Protein AF-A0A928CGE3-F1 (afdb_monomer)

pLDDT: mean 78.96, std 11.97, range [44.44, 94.81]

Structure (mmCIF, N/CA/C/O backbone):
data_AF-A0A928CGE3-F1
#
_entry.id   AF-A0A928CGE3-F1
#
loop_
_atom_site.group_PDB
_atom_site.id
_atom_site.type_symbol
_atom_site.label_atom_id
_atom_site.label_alt_id
_atom_site.label_comp_id
_atom_site.label_asym_id
_atom_site.label_entity_id
_atom_site.label_seq_id
_atom_site.pdbx_PDB_ins_code
_atom_site.Cartn_x
_atom_site.Cartn_y
_atom_site.Cartn_z
_atom_site.occupancy
_atom_site.B_iso_or_equiv
_atom_site.auth_seq_id
_atom_site.auth_comp_id
_atom_site.auth_asym_id
_atom_site.auth_atom_id
_atom_site.pdbx_PDB_model_num
ATOM 1 N N . MET A 1 1 ? -44.936 -10.762 70.419 1.00 50.78 1 MET A N 1
ATOM 2 C CA . MET A 1 1 ? -44.246 -9.475 70.690 1.00 50.78 1 MET A CA 1
ATOM 3 C C . MET A 1 1 ? -44.710 -8.415 69.693 1.00 50.78 1 MET A C 1
ATOM 5 O O . MET A 1 1 ? -44.437 -8.556 68.506 1.00 50.78 1 MET A O 1
ATOM 9 N N . LYS A 1 2 ? -45.438 -7.377 70.133 1.00 55.75 2 LYS A N 1
ATOM 10 C CA . LYS A 1 2 ? -45.800 -6.238 69.266 1.00 55.75 2 LYS A CA 1
ATOM 11 C C . LYS A 1 2 ? -44.539 -5.393 69.028 1.00 55.75 2 LYS A C 1
ATOM 13 O O . LYS A 1 2 ? -44.015 -4.812 69.971 1.00 55.75 2 LYS A O 1
ATOM 18 N N . LYS A 1 3 ? -44.016 -5.371 67.795 1.00 65.38 3 LYS A N 1
ATOM 19 C CA . LYS A 1 3 ? -42.854 -4.535 67.435 1.00 65.38 3 LYS A CA 1
ATOM 20 C C . LYS A 1 3 ? -43.213 -3.053 67.605 1.00 65.38 3 LYS A C 1
ATOM 22 O O . LYS A 1 3 ? -44.279 -2.629 67.164 1.00 65.38 3 LYS A O 1
ATOM 27 N N . SER A 1 4 ? -42.316 -2.294 68.236 1.00 78.75 4 SER A N 1
ATOM 28 C CA . SER A 1 4 ? -42.460 -0.853 68.471 1.00 78.75 4 SER A CA 1
ATOM 29 C C . SER A 1 4 ? -42.651 -0.089 67.156 1.00 78.75 4 SER A C 1
ATOM 31 O O . SER A 1 4 ? -42.032 -0.413 66.138 1.00 78.75 4 SER A O 1
ATOM 33 N N . LEU A 1 5 ? -43.502 0.941 67.187 1.00 79.19 5 LEU A N 1
ATOM 34 C CA . LEU A 1 5 ? -43.775 1.826 66.051 1.00 79.19 5 LEU A CA 1
ATOM 35 C C . LEU A 1 5 ? -42.479 2.436 65.494 1.00 79.19 5 LEU A C 1
ATOM 37 O O . LEU A 1 5 ? -42.306 2.489 64.280 1.00 79.19 5 LEU A O 1
ATOM 41 N N . LYS A 1 6 ? -41.531 2.789 66.377 1.00 80.25 6 LYS A N 1
ATOM 42 C CA . LYS A 1 6 ? -40.199 3.275 65.987 1.00 80.25 6 LYS A CA 1
ATOM 43 C C . LYS A 1 6 ? -39.461 2.244 65.140 1.00 80.25 6 LYS A C 1
ATOM 45 O O . LYS A 1 6 ? -38.994 2.579 64.065 1.00 80.25 6 LYS A O 1
ATOM 50 N N . THR A 1 7 ? -39.432 0.981 65.567 1.00 84.25 7 THR A N 1
ATOM 51 C CA . THR A 1 7 ? -38.739 -0.092 64.840 1.00 84.25 7 THR A CA 1
ATOM 52 C C . THR A 1 7 ? -39.332 -0.317 63.453 1.00 84.25 7 THR A C 1
ATOM 54 O O . THR A 1 7 ? -38.584 -0.539 62.511 1.00 84.25 7 THR A O 1
ATOM 57 N N . ARG A 1 8 ? -40.663 -0.240 63.305 1.00 82.12 8 ARG A N 1
ATOM 58 C CA . ARG A 1 8 ? -41.325 -0.329 61.990 1.00 82.12 8 ARG A CA 1
ATOM 59 C C . ARG A 1 8 ? -40.981 0.860 61.097 1.00 82.12 8 ARG A C 1
ATOM 61 O O . ARG A 1 8 ? -40.681 0.650 59.927 1.00 82.12 8 ARG A O 1
ATOM 68 N N . LEU A 1 9 ? -40.994 2.072 61.649 1.00 83.75 9 LEU A N 1
ATOM 69 C CA . LEU A 1 9 ? -40.668 3.287 60.905 1.00 83.75 9 LEU A CA 1
ATOM 70 C C . LEU A 1 9 ? -39.217 3.262 60.410 1.00 83.75 9 LEU A C 1
ATOM 72 O O . LEU A 1 9 ? -38.967 3.521 59.238 1.00 83.75 9 LEU A O 1
ATOM 76 N N . THR A 1 10 ? -38.275 2.871 61.276 1.00 86.88 10 THR A N 1
ATOM 77 C CA . THR A 1 10 ? -36.863 2.725 60.903 1.00 86.88 10 THR A CA 1
ATOM 78 C C . THR A 1 10 ? -36.706 1.703 59.782 1.00 86.88 10 THR A C 1
ATOM 80 O O . THR A 1 10 ? -36.053 2.004 58.796 1.00 86.88 10 THR A O 1
ATOM 83 N N . LEU A 1 11 ? -37.371 0.546 59.873 1.00 87.56 11 LEU A N 1
ATOM 84 C CA . LEU A 1 11 ? -37.299 -0.508 58.854 1.00 87.56 11 LEU A CA 1
ATOM 85 C C . LEU A 1 11 ? -37.823 -0.045 57.487 1.00 87.56 11 LEU A C 1
ATOM 87 O O . LEU A 1 11 ? -37.218 -0.359 56.466 1.00 87.56 11 LEU A O 1
ATOM 91 N N . ILE A 1 12 ? -38.915 0.725 57.466 1.00 89.00 12 ILE A N 1
ATOM 92 C CA . ILE A 1 12 ? -39.474 1.292 56.230 1.00 89.00 12 ILE A CA 1
ATOM 93 C C . ILE A 1 12 ? -38.509 2.319 55.629 1.00 89.00 12 ILE A C 1
A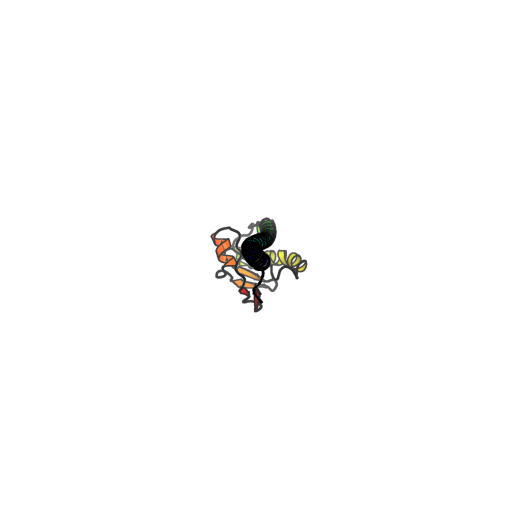TOM 95 O O . ILE A 1 12 ? -38.232 2.259 54.436 1.00 89.00 12 ILE A O 1
ATOM 99 N N . ILE A 1 13 ? -37.947 3.218 56.442 1.00 90.62 13 ILE A N 1
ATOM 100 C CA . ILE A 1 13 ? -36.980 4.221 55.971 1.00 90.62 13 ILE A CA 1
ATOM 101 C C . ILE A 1 13 ? -35.718 3.542 55.424 1.00 90.62 13 ILE A C 1
ATOM 103 O O . ILE A 1 13 ? -35.249 3.902 54.346 1.00 90.62 13 ILE A O 1
ATOM 107 N N . SER A 1 14 ? -35.198 2.523 56.115 1.00 89.25 14 SER A N 1
ATOM 108 C CA . SER A 1 14 ? -34.057 1.734 55.639 1.00 89.25 14 SER A CA 1
ATOM 109 C C . SER A 1 14 ? -34.368 1.027 54.321 1.00 89.25 14 SER A C 1
ATOM 111 O O . SER A 1 14 ? -33.553 1.060 53.405 1.00 89.25 14 SER A O 1
ATOM 113 N N . ALA A 1 15 ? -35.552 0.420 54.200 1.00 90.62 15 ALA A N 1
ATOM 114 C CA . ALA A 1 15 ? -35.971 -0.255 52.977 1.00 90.62 15 ALA A CA 1
ATOM 115 C C . ALA A 1 15 ? -36.068 0.722 51.794 1.00 90.62 15 ALA A C 1
ATOM 117 O O . ALA A 1 15 ? -35.555 0.429 50.716 1.00 90.62 15 ALA A O 1
ATOM 118 N N . VAL A 1 16 ? -36.648 1.907 52.004 1.00 92.31 16 VAL A N 1
ATOM 119 C CA . VAL A 1 16 ? -36.733 2.955 50.974 1.00 92.31 16 VAL A CA 1
ATOM 120 C C . VAL A 1 16 ? -35.342 3.453 50.576 1.00 92.31 16 VAL A C 1
ATOM 122 O O . VAL A 1 16 ? -35.065 3.587 49.385 1.00 92.31 16 VAL A O 1
ATOM 125 N N . ALA A 1 17 ? -34.442 3.662 51.541 1.00 90.44 17 ALA A N 1
ATOM 126 C CA . ALA A 1 17 ? -33.067 4.073 51.263 1.00 90.44 17 ALA A CA 1
ATOM 127 C C . ALA A 1 17 ? -32.311 3.031 50.418 1.00 90.44 17 ALA A C 1
ATOM 129 O O . ALA A 1 17 ? -31.632 3.391 49.459 1.00 90.44 17 ALA A O 1
ATOM 130 N N . ILE A 1 18 ? -32.472 1.740 50.724 1.00 91.31 18 ILE A N 1
ATOM 131 C CA . ILE A 1 18 ? -31.855 0.646 49.957 1.00 91.31 18 ILE A CA 1
ATOM 132 C C . ILE A 1 18 ? -32.380 0.620 48.517 1.00 91.31 18 ILE A C 1
ATOM 134 O O . ILE A 1 18 ? -31.587 0.533 47.581 1.00 91.31 18 ILE A O 1
ATOM 138 N N . VAL A 1 19 ? -33.697 0.743 48.323 1.00 92.50 19 VAL A N 1
ATOM 139 C CA . VAL A 1 19 ? -34.306 0.763 46.981 1.00 92.50 19 VAL A CA 1
ATOM 140 C C . VAL A 1 19 ? -33.835 1.978 46.178 1.00 92.50 19 VAL A C 1
ATOM 142 O O . VAL A 1 19 ? -33.508 1.844 44.997 1.00 92.50 19 VAL A O 1
ATOM 145 N N . ALA A 1 20 ? -33.733 3.150 46.809 1.00 90.38 20 ALA A N 1
ATOM 146 C CA . ALA A 1 20 ? -33.228 4.355 46.159 1.00 90.38 20 ALA A CA 1
ATOM 147 C C . ALA A 1 20 ? -31.768 4.188 45.700 1.00 90.38 20 ALA A C 1
ATOM 149 O O . ALA A 1 20 ? -31.453 4.458 44.540 1.00 90.38 20 ALA A O 1
ATOM 150 N N . MET A 1 21 ? -30.891 3.666 46.565 1.00 88.50 21 MET A N 1
ATOM 151 C CA . MET A 1 21 ? -29.491 3.400 46.209 1.00 88.50 21 MET A CA 1
ATOM 152 C C . MET A 1 21 ? -29.363 2.364 45.087 1.00 88.50 21 MET A C 1
ATOM 154 O O . MET A 1 21 ? -28.584 2.569 44.159 1.00 88.50 21 MET A O 1
ATOM 158 N N . ALA A 1 22 ? -30.149 1.284 45.129 1.00 88.12 22 ALA A N 1
ATOM 159 C CA . ALA A 1 22 ? -30.150 0.268 44.077 1.00 88.12 22 ALA A CA 1
ATOM 160 C C . ALA A 1 22 ? -30.584 0.849 42.720 1.00 88.12 22 ALA A C 1
ATOM 162 O O . ALA A 1 22 ? -29.981 0.550 41.691 1.00 88.12 22 ALA A O 1
ATOM 163 N N . SER A 1 23 ? -31.585 1.731 42.722 1.00 87.25 23 SER A N 1
ATOM 164 C CA . SER A 1 23 ? -32.080 2.400 41.512 1.00 87.25 23 SER A CA 1
ATOM 165 C C . SER A 1 23 ? -31.011 3.300 40.886 1.00 87.25 23 SER A C 1
ATOM 167 O O . SER A 1 23 ? -30.787 3.250 39.676 1.00 87.25 23 SER A O 1
ATOM 169 N N . ILE A 1 24 ? -30.301 4.073 41.716 1.00 85.56 24 ILE A N 1
ATOM 170 C CA . ILE A 1 24 ? -29.179 4.913 41.277 1.00 85.56 24 ILE A CA 1
ATOM 171 C C . ILE A 1 24 ? -28.044 4.041 40.731 1.00 85.56 24 ILE A C 1
ATOM 173 O O . ILE A 1 24 ? -27.521 4.330 39.659 1.00 85.56 24 ILE A O 1
ATOM 177 N N . ALA A 1 25 ? -27.697 2.946 41.411 1.00 81.69 25 ALA A N 1
ATOM 178 C CA . ALA A 1 25 ? -26.643 2.038 40.963 1.00 81.69 25 ALA A CA 1
ATOM 179 C C . ALA A 1 25 ? -26.948 1.417 39.585 1.00 81.69 25 ALA A C 1
ATOM 181 O O . ALA A 1 25 ? -26.073 1.368 38.719 1.00 81.69 25 ALA A O 1
ATOM 182 N N . ILE A 1 26 ? -28.195 0.997 39.344 1.00 85.25 26 ILE A N 1
ATOM 183 C CA . ILE A 1 26 ? -28.636 0.477 38.038 1.00 85.25 26 ILE A CA 1
ATOM 184 C C . ILE A 1 26 ? -28.569 1.569 36.962 1.00 85.25 26 ILE A C 1
ATOM 186 O O . ILE A 1 26 ? -28.142 1.312 35.837 1.00 85.25 26 ILE A O 1
ATOM 190 N N . TYR A 1 27 ? -28.977 2.795 37.291 1.00 83.06 27 TYR A N 1
ATOM 191 C CA . TYR A 1 27 ? -28.930 3.909 36.346 1.00 83.06 27 TYR A CA 1
ATOM 192 C C . TYR A 1 27 ? -27.487 4.271 35.962 1.00 83.06 27 TYR A C 1
ATOM 194 O O . TYR A 1 27 ? -27.166 4.368 34.779 1.00 83.06 27 TYR A O 1
ATOM 202 N N . VAL A 1 28 ? -26.600 4.393 36.954 1.00 79.69 28 VAL A N 1
ATOM 203 C CA . VAL A 1 28 ? -25.179 4.717 36.755 1.00 79.69 28 VAL A CA 1
ATOM 204 C C . VAL A 1 28 ? -24.474 3.636 35.942 1.00 79.69 28 VAL A C 1
ATOM 206 O O . VAL A 1 28 ? -23.735 3.962 35.020 1.00 79.69 28 VAL A O 1
ATOM 209 N N . THR A 1 29 ? -24.729 2.355 36.220 1.00 78.25 29 THR A N 1
ATOM 210 C CA . THR A 1 29 ? -24.114 1.251 35.461 1.00 78.25 29 THR A CA 1
ATOM 211 C C . THR A 1 29 ? -24.544 1.235 33.994 1.00 78.25 29 THR A C 1
ATOM 213 O O . THR A 1 29 ? -23.693 1.054 33.127 1.00 78.25 29 THR A O 1
ATOM 216 N N . ARG A 1 30 ? -25.824 1.493 33.693 1.00 80.19 30 ARG A N 1
ATOM 217 C CA . ARG A 1 30 ? -26.319 1.603 32.305 1.00 80.19 30 ARG A CA 1
ATOM 218 C C . ARG A 1 30 ? -25.775 2.827 31.567 1.00 80.19 30 ARG A C 1
ATOM 220 O O . ARG A 1 30 ? -25.481 2.758 30.371 1.00 80.19 30 ARG A O 1
ATOM 227 N N . TYR A 1 31 ? -25.658 3.954 32.263 1.00 79.38 31 TYR A N 1
ATOM 228 C CA . TYR A 1 31 ? -25.101 5.169 31.678 1.00 79.38 31 TYR A CA 1
ATOM 229 C C . TYR A 1 31 ? -23.610 4.987 31.375 1.00 79.38 31 TYR A C 1
ATOM 231 O O . TYR A 1 31 ? -23.188 5.171 30.235 1.00 79.38 31 TYR A O 1
ATOM 239 N N . ALA A 1 32 ? -22.847 4.495 32.356 1.00 77.06 32 ALA A N 1
ATOM 240 C CA . ALA A 1 32 ? -21.431 4.194 32.200 1.00 77.06 32 ALA A CA 1
ATOM 241 C C . ALA A 1 32 ? -21.194 3.194 31.060 1.00 77.06 32 ALA A C 1
ATOM 243 O O . ALA A 1 32 ? -20.334 3.433 30.220 1.00 77.06 32 ALA A O 1
ATOM 244 N N . SER A 1 33 ? -21.984 2.116 30.951 1.00 79.19 33 SER A N 1
ATOM 245 C CA . SER A 1 33 ? -21.823 1.152 29.851 1.00 79.19 33 SER A CA 1
ATOM 246 C C . SER A 1 33 ? -22.027 1.777 28.470 1.00 79.19 33 SER A C 1
ATOM 248 O O . SER A 1 33 ? -21.348 1.396 27.519 1.00 79.19 33 SER A O 1
ATOM 250 N N . THR A 1 34 ? -22.939 2.744 28.349 1.00 84.50 34 THR A N 1
ATOM 251 C CA . THR A 1 34 ? -23.202 3.440 27.081 1.00 84.50 34 THR A CA 1
ATOM 252 C C . THR A 1 34 ? -22.042 4.363 26.717 1.00 84.50 34 THR A C 1
ATOM 254 O O . THR A 1 34 ? -21.553 4.321 25.591 1.00 84.50 34 THR A O 1
ATOM 257 N N . GLU A 1 35 ? -21.558 5.145 27.682 1.00 85.94 35 GLU A N 1
ATOM 258 C CA . GLU A 1 35 ? -20.416 6.045 27.501 1.00 85.94 35 GLU A CA 1
ATOM 259 C C . GLU A 1 35 ? -19.129 5.269 27.177 1.00 85.94 35 GLU A C 1
ATOM 261 O O . GLU A 1 35 ? -18.425 5.612 26.227 1.00 85.94 35 GLU A O 1
ATOM 266 N N . TYR A 1 36 ? -18.875 4.156 27.875 1.00 81.44 36 TYR A N 1
ATOM 267 C CA . TYR A 1 36 ? -17.763 3.256 27.562 1.00 81.44 36 TYR A CA 1
ATOM 268 C C . TYR A 1 36 ? -17.877 2.670 26.154 1.00 81.44 36 TYR A C 1
ATOM 270 O O . TYR A 1 36 ? -16.879 2.616 25.441 1.00 81.44 36 TYR A O 1
ATOM 278 N N . THR A 1 37 ? -19.076 2.266 25.724 1.00 86.19 37 THR A N 1
ATOM 279 C CA . THR A 1 37 ? -19.282 1.739 24.365 1.00 86.19 37 THR A CA 1
ATOM 280 C C . THR A 1 37 ? -18.952 2.798 23.314 1.00 86.19 37 THR A C 1
ATOM 282 O O . THR A 1 37 ? -18.160 2.533 22.413 1.00 86.19 37 THR A O 1
ATOM 285 N N . GLN A 1 38 ? -19.467 4.020 23.471 1.00 90.19 38 GLN A N 1
ATOM 286 C CA . GLN A 1 38 ? -19.172 5.135 22.563 1.00 90.19 38 GLN A CA 1
ATOM 287 C C . GLN A 1 38 ? -17.680 5.486 22.544 1.00 90.19 38 GLN A C 1
ATOM 289 O O . GLN A 1 38 ? -17.120 5.798 21.492 1.00 90.19 38 GLN A O 1
ATOM 294 N N . GLN A 1 39 ? -17.017 5.424 23.700 1.00 90.06 39 GLN A N 1
ATOM 295 C CA . GLN A 1 39 ? -15.583 5.666 23.793 1.00 90.06 39 GLN A CA 1
ATOM 296 C C . GLN A 1 39 ? -14.787 4.588 23.050 1.00 90.06 39 GLN A C 1
ATOM 298 O O . GLN A 1 39 ? -13.899 4.933 22.271 1.00 90.06 39 GLN A O 1
ATOM 303 N N . VAL A 1 40 ? -15.132 3.307 23.224 1.00 88.50 40 VAL A N 1
ATOM 304 C CA . VAL A 1 40 ? -14.501 2.202 22.487 1.00 88.50 40 VAL A CA 1
ATOM 305 C C . VAL A 1 40 ? -14.740 2.343 20.985 1.00 88.50 40 VAL A C 1
ATOM 307 O O . VAL A 1 40 ? -13.786 2.234 20.219 1.00 88.50 40 VAL A O 1
ATOM 310 N N . GLU A 1 41 ? -15.963 2.644 20.548 1.00 90.88 41 GLU A N 1
ATOM 311 C CA . GLU A 1 41 ? -16.270 2.886 19.131 1.00 90.88 41 GLU A CA 1
ATOM 312 C C . GLU A 1 41 ? -15.426 4.024 18.554 1.00 90.88 41 GLU A C 1
ATOM 314 O O . GLU A 1 41 ? -14.840 3.884 17.478 1.00 90.88 41 GLU A O 1
ATOM 319 N N . LYS A 1 42 ? -15.306 5.137 19.284 1.00 94.12 42 LYS A N 1
ATOM 320 C CA . LYS A 1 42 ? -14.475 6.269 18.870 1.00 94.12 42 LYS A CA 1
ATOM 321 C C . LYS A 1 42 ? -13.005 5.872 18.763 1.00 94.12 42 LYS A C 1
ATOM 323 O O . LYS A 1 42 ? -12.370 6.193 17.761 1.00 94.12 42 LYS A O 1
ATOM 328 N N . THR A 1 43 ? -12.475 5.152 19.749 1.00 90.94 43 THR A N 1
ATOM 329 C CA . THR A 1 43 ? -11.092 4.662 19.721 1.00 90.94 43 THR A CA 1
ATOM 330 C C . THR A 1 43 ? -10.864 3.702 18.556 1.00 90.94 43 THR A C 1
ATOM 332 O O . THR A 1 43 ? -9.880 3.852 17.836 1.00 90.94 43 THR A O 1
ATOM 335 N N . LEU A 1 44 ? -11.778 2.762 18.305 1.00 90.12 44 LEU A N 1
ATOM 336 C CA . LEU A 1 44 ? -11.691 1.849 17.161 1.00 90.12 44 LEU A CA 1
ATOM 337 C C . LEU A 1 44 ? -11.719 2.606 15.832 1.00 90.12 44 LEU A C 1
ATOM 339 O O . LEU A 1 44 ? -10.937 2.304 14.933 1.00 90.12 44 LEU A O 1
ATOM 343 N N . LEU A 1 45 ? -12.571 3.623 15.717 1.00 94.81 45 LEU A N 1
ATOM 344 C CA . LEU A 1 45 ? -12.654 4.468 14.532 1.00 94.81 45 LEU A CA 1
ATOM 345 C C . LEU A 1 45 ? -11.380 5.303 14.328 1.00 94.81 45 LEU A C 1
ATOM 347 O O . LEU A 1 45 ? -10.921 5.460 13.197 1.00 94.81 45 LEU A O 1
ATOM 351 N N . GLU A 1 46 ? -10.785 5.824 15.400 1.00 92.88 46 GLU A N 1
ATOM 352 C CA . GLU A 1 46 ? -9.500 6.529 15.352 1.00 92.88 46 GLU A CA 1
ATOM 353 C C . GLU A 1 46 ? -8.351 5.596 14.952 1.00 92.88 46 GLU A C 1
ATOM 355 O O . GLU A 1 46 ? -7.544 5.965 14.094 1.00 92.88 46 GLU A O 1
ATOM 360 N N . ILE A 1 47 ? -8.314 4.374 15.492 1.00 91.38 47 ILE A N 1
ATOM 361 C CA . ILE A 1 47 ? -7.346 3.342 15.100 1.00 91.38 47 ILE A CA 1
ATOM 362 C C . ILE A 1 47 ? -7.518 3.001 13.619 1.00 91.38 47 ILE A C 1
ATOM 364 O O . ILE A 1 47 ? -6.549 3.082 12.869 1.00 91.38 47 ILE A O 1
ATOM 368 N N . ALA A 1 48 ? -8.740 2.708 13.167 1.00 91.25 48 ALA A N 1
ATOM 369 C CA . ALA A 1 48 ? -9.019 2.379 11.770 1.00 91.25 48 ALA A CA 1
ATOM 370 C C . ALA A 1 48 ? -8.602 3.514 10.819 1.00 91.25 48 ALA A C 1
ATOM 372 O O . ALA A 1 48 ? -7.950 3.269 9.802 1.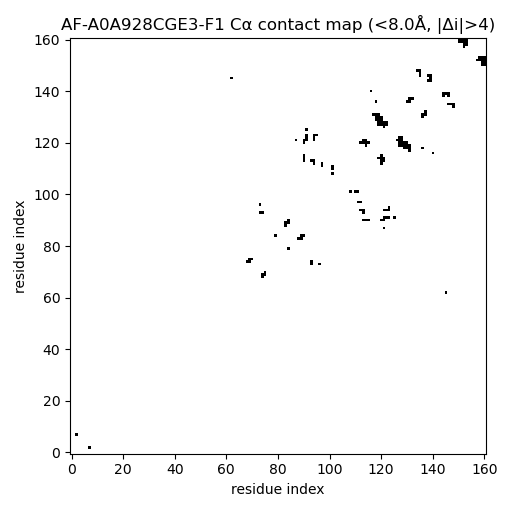00 91.25 48 ALA A O 1
ATOM 373 N N . LYS A 1 49 ? -8.906 4.771 11.170 1.00 94.31 49 LYS A N 1
ATOM 374 C CA . LYS A 1 49 ? -8.462 5.950 10.409 1.00 94.31 49 LYS A CA 1
ATOM 375 C C . LYS A 1 49 ? -6.942 6.087 10.390 1.00 94.31 49 LYS A C 1
ATOM 377 O O . LYS A 1 49 ? -6.378 6.414 9.346 1.00 94.31 49 LYS A O 1
ATOM 382 N N . SER A 1 50 ? -6.280 5.852 11.520 1.00 92.69 50 SER A N 1
ATOM 383 C CA . SER A 1 50 ? -4.819 5.897 11.622 1.00 92.69 50 SER A CA 1
ATOM 384 C C . SER A 1 50 ? -4.168 4.822 10.751 1.00 92.69 50 SER A C 1
ATOM 386 O O . SER A 1 50 ? -3.273 5.134 9.966 1.00 92.69 50 SER A O 1
ATOM 388 N N . SER A 1 51 ? -4.663 3.584 10.808 1.00 90.25 51 SER A N 1
ATOM 389 C CA . SER A 1 51 ? -4.200 2.481 9.962 1.00 90.25 51 SER A CA 1
ATOM 390 C C . SER A 1 51 ? -4.415 2.777 8.478 1.00 90.25 51 SER A C 1
ATOM 392 O O . SER A 1 51 ? -3.477 2.651 7.696 1.00 90.25 51 SER A O 1
ATOM 394 N N . ALA A 1 52 ? -5.598 3.263 8.086 1.00 90.94 52 ALA A N 1
ATOM 395 C CA . ALA A 1 52 ? -5.871 3.654 6.702 1.00 90.94 52 ALA A CA 1
ATOM 396 C C . ALA A 1 52 ? -4.925 4.768 6.220 1.00 90.94 52 ALA A C 1
ATOM 398 O O . ALA A 1 52 ? -4.426 4.723 5.097 1.00 90.94 52 ALA A O 1
ATOM 399 N N . LYS A 1 53 ? -4.624 5.748 7.082 1.00 94.19 53 LYS A N 1
ATOM 400 C CA . LYS A 1 53 ? -3.669 6.818 6.772 1.00 94.19 53 LYS A CA 1
ATOM 401 C C . LYS A 1 53 ? -2.246 6.283 6.590 1.00 94.19 53 LYS A C 1
ATOM 403 O O . LYS A 1 53 ? -1.552 6.754 5.696 1.00 94.19 53 LYS A O 1
ATOM 408 N N . GLN A 1 54 ? -1.820 5.320 7.406 1.00 93.06 54 GLN A N 1
ATOM 409 C CA . GLN A 1 54 ? -0.500 4.692 7.285 1.00 93.06 54 GLN A CA 1
ATOM 410 C C . GLN A 1 54 ? -0.372 3.878 5.995 1.00 93.06 54 GLN A C 1
ATOM 412 O O . GLN A 1 54 ? 0.620 4.027 5.287 1.00 93.06 54 GLN A O 1
ATOM 417 N N . VAL A 1 55 ? -1.389 3.078 5.656 1.00 90.19 55 VAL A N 1
ATOM 418 C CA . VAL A 1 55 ? -1.425 2.324 4.391 1.00 90.19 55 VAL A CA 1
ATOM 419 C C . VAL A 1 55 ? -1.383 3.280 3.204 1.00 90.19 55 VAL A C 1
ATOM 421 O O . VAL A 1 55 ? -0.572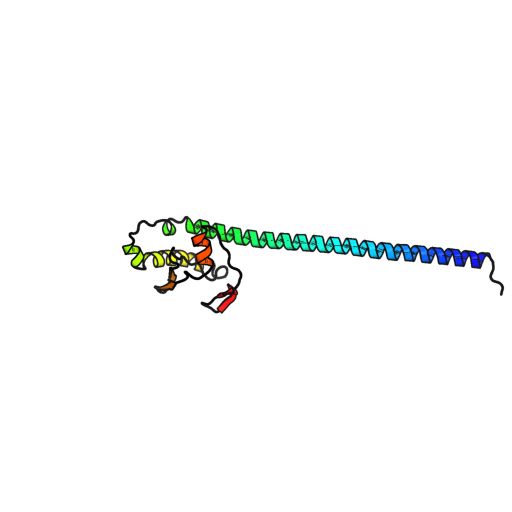 3.099 2.302 1.00 90.19 55 VAL A O 1
ATOM 424 N N . LYS A 1 56 ? -2.189 4.347 3.230 1.00 92.94 56 LYS A N 1
ATOM 425 C CA . LYS A 1 56 ? -2.170 5.361 2.174 1.00 92.94 56 LYS A CA 1
ATOM 426 C C . LYS A 1 56 ? -0.793 6.018 2.043 1.00 92.94 56 LYS A C 1
ATOM 428 O O . LYS A 1 56 ? -0.282 6.115 0.940 1.00 92.94 56 LYS A O 1
ATOM 433 N N . ALA A 1 57 ? -0.181 6.430 3.154 1.00 94.19 57 ALA A N 1
ATOM 434 C CA . ALA A 1 57 ? 1.144 7.047 3.130 1.00 94.19 57 ALA A CA 1
ATOM 435 C C . ALA A 1 57 ? 2.203 6.111 2.524 1.00 94.19 57 ALA A C 1
ATOM 437 O O . ALA A 1 57 ? 3.023 6.558 1.731 1.00 94.19 57 ALA A O 1
ATOM 438 N N . LYS A 1 58 ? 2.143 4.811 2.841 1.00 90.94 58 LYS A N 1
ATOM 439 C CA . LYS A 1 58 ? 3.009 3.798 2.227 1.00 90.94 58 LYS A CA 1
ATOM 440 C C . LYS A 1 58 ? 2.795 3.694 0.720 1.00 90.94 58 LYS A C 1
ATOM 442 O O . LYS A 1 58 ? 3.761 3.721 -0.026 1.00 90.94 58 LYS A O 1
ATOM 447 N N . VAL A 1 59 ? 1.546 3.620 0.272 1.00 91.62 59 VAL A N 1
ATOM 448 C CA . VAL A 1 59 ? 1.215 3.570 -1.161 1.00 91.62 59 VAL A CA 1
ATOM 449 C C . VAL A 1 59 ? 1.681 4.840 -1.883 1.00 91.62 59 VAL A C 1
ATOM 451 O O . VAL A 1 59 ? 2.278 4.752 -2.952 1.00 91.62 59 VAL A O 1
ATOM 454 N N . ASP A 1 60 ? 1.478 6.013 -1.281 1.00 94.00 60 ASP A N 1
ATOM 455 C CA . ASP A 1 60 ? 1.927 7.297 -1.829 1.00 94.00 60 ASP A CA 1
ATOM 456 C C . ASP A 1 60 ? 3.472 7.360 -1.934 1.00 94.00 60 ASP A C 1
ATOM 458 O O . ASP A 1 60 ? 4.001 7.889 -2.914 1.00 94.00 60 ASP A O 1
ATOM 462 N N . GLU A 1 61 ? 4.209 6.793 -0.965 1.00 92.50 61 GLU A N 1
ATOM 463 C CA . GLU A 1 61 ? 5.674 6.631 -1.032 1.00 92.50 61 GLU A CA 1
ATOM 464 C C . GLU A 1 61 ? 6.096 5.758 -2.226 1.00 92.50 61 GLU A C 1
ATOM 466 O O . GLU A 1 61 ? 7.023 6.125 -2.956 1.00 92.50 61 GLU A O 1
ATOM 471 N N . GLU A 1 62 ? 5.407 4.636 -2.461 1.00 91.06 62 GLU A N 1
ATOM 472 C CA . GLU A 1 62 ? 5.699 3.763 -3.606 1.00 91.06 62 GLU A CA 1
ATOM 473 C C . GLU A 1 62 ? 5.402 4.455 -4.942 1.00 91.06 62 GLU A C 1
ATOM 475 O O . GLU A 1 62 ? 6.208 4.381 -5.873 1.00 91.06 62 GLU A O 1
ATOM 480 N N . PHE A 1 63 ? 4.303 5.207 -5.043 1.00 93.06 63 PHE A N 1
ATOM 481 C CA . PHE A 1 63 ? 4.031 5.989 -6.249 1.00 93.06 63 PHE A CA 1
ATOM 482 C C . PHE A 1 63 ? 5.073 7.076 -6.476 1.00 93.06 63 PHE A C 1
ATOM 484 O O . PHE A 1 63 ? 5.527 7.255 -7.605 1.00 93.06 63 PHE A O 1
ATOM 491 N N . ALA A 1 64 ? 5.528 7.770 -5.432 1.00 91.62 64 ALA A N 1
ATOM 492 C CA . ALA A 1 64 ? 6.602 8.752 -5.570 1.00 91.62 64 ALA A CA 1
ATOM 493 C C . ALA A 1 64 ? 7.893 8.124 -6.133 1.00 91.62 64 ALA A C 1
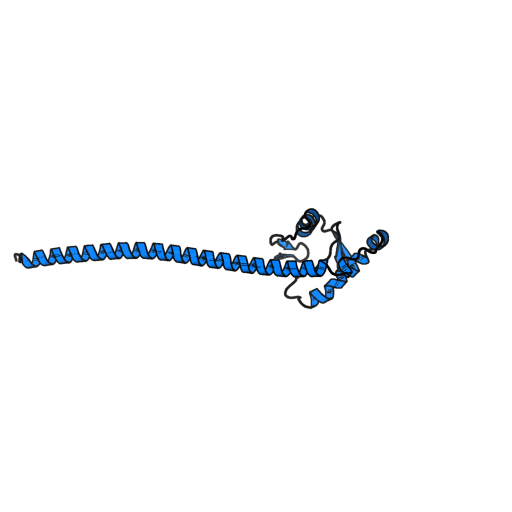ATOM 495 O O . ALA A 1 64 ? 8.581 8.745 -6.955 1.00 91.62 64 ALA A O 1
ATOM 496 N N . LEU A 1 65 ? 8.200 6.883 -5.742 1.00 88.56 65 LEU A N 1
ATOM 497 C CA . LEU A 1 65 ? 9.310 6.116 -6.301 1.00 88.56 65 LEU A CA 1
ATOM 498 C C . LEU A 1 65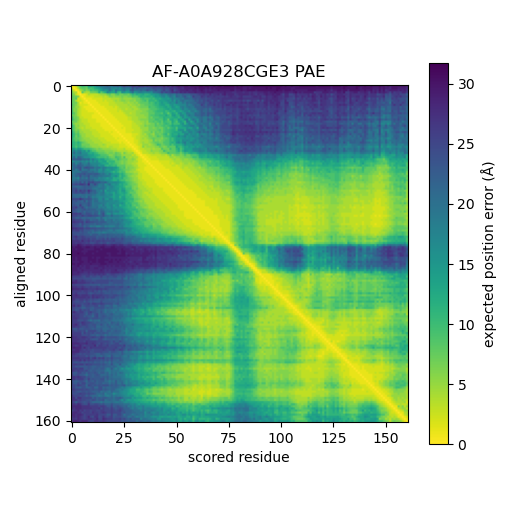 ? 9.075 5.769 -7.781 1.00 88.56 65 LEU A C 1
ATOM 500 O O . LEU A 1 65 ? 9.947 6.039 -8.610 1.00 88.56 65 LEU A O 1
ATOM 504 N N . ILE A 1 66 ? 7.894 5.252 -8.135 1.00 88.44 66 ILE A N 1
ATOM 505 C CA . ILE A 1 66 ? 7.520 4.938 -9.528 1.00 88.44 66 ILE A CA 1
ATOM 506 C C . ILE A 1 66 ? 7.602 6.192 -10.411 1.00 88.44 66 ILE A C 1
ATOM 508 O O . ILE A 1 66 ? 8.215 6.159 -11.478 1.00 88.44 66 ILE A O 1
ATOM 512 N N . HIS A 1 67 ? 7.079 7.328 -9.947 1.00 89.69 67 HIS A N 1
ATOM 513 C CA . HIS A 1 67 ? 7.164 8.616 -10.647 1.00 89.69 67 HIS A CA 1
ATOM 514 C C . HIS A 1 67 ? 8.602 9.099 -10.819 1.00 89.69 67 HIS A C 1
ATOM 516 O O . HIS A 1 67 ? 8.928 9.745 -11.817 1.00 89.69 67 HIS A O 1
ATOM 522 N N . SER A 1 68 ? 9.475 8.802 -9.857 1.00 87.44 68 SER A N 1
ATOM 523 C CA . SER A 1 68 ? 10.900 9.118 -9.959 1.00 87.44 68 SER A CA 1
ATOM 524 C C . SER A 1 68 ? 11.570 8.272 -11.040 1.00 87.44 68 SER A C 1
ATOM 526 O O . SER A 1 68 ? 12.324 8.815 -11.847 1.00 87.44 68 SER A O 1
ATOM 528 N N . PHE A 1 69 ? 11.232 6.981 -11.132 1.00 84.00 69 PHE A N 1
ATOM 529 C CA . PHE A 1 69 ? 11.692 6.111 -12.216 1.00 84.00 69 PHE A CA 1
ATOM 530 C C . PHE A 1 69 ? 11.162 6.537 -13.583 1.00 84.00 69 PHE A C 1
ATOM 532 O O . PHE A 1 69 ? 11.930 6.605 -14.543 1.00 84.00 69 PHE A O 1
ATOM 539 N N . ALA A 1 70 ? 9.882 6.897 -13.666 1.00 82.19 70 ALA A N 1
ATOM 540 C CA . ALA A 1 70 ? 9.246 7.335 -14.903 1.00 82.19 70 ALA A CA 1
ATOM 541 C C . ALA A 1 70 ? 9.866 8.617 -15.483 1.00 82.19 70 ALA A C 1
ATOM 543 O O . ALA A 1 70 ? 9.738 8.864 -16.676 1.00 82.19 70 ALA A O 1
ATOM 544 N N . LYS A 1 71 ? 10.555 9.426 -14.666 1.00 84.19 71 LYS A N 1
ATOM 545 C CA . LYS A 1 71 ? 11.258 10.647 -15.099 1.00 84.19 71 LYS A CA 1
ATOM 546 C C . LYS A 1 71 ? 12.702 10.406 -15.533 1.00 84.19 71 LYS A C 1
ATOM 548 O O . LYS A 1 71 ? 13.350 11.335 -16.016 1.00 84.19 71 LYS A O 1
ATOM 553 N N . LEU A 1 72 ? 13.237 9.199 -15.351 1.00 78.81 72 LEU A N 1
ATOM 554 C CA . LEU A 1 72 ? 14.623 8.922 -15.703 1.00 78.81 72 LEU A CA 1
ATOM 555 C C . LEU A 1 72 ? 14.825 9.018 -17.222 1.00 78.81 72 LEU A C 1
ATOM 557 O O . LEU A 1 72 ? 13.997 8.509 -17.982 1.00 78.81 72 LEU A O 1
ATOM 561 N N . PRO A 1 73 ? 15.939 9.609 -17.696 1.00 73.38 73 PRO A N 1
ATOM 562 C CA . PRO A 1 73 ? 16.253 9.681 -19.124 1.00 73.38 73 PRO A CA 1
ATOM 563 C C . PRO A 1 73 ? 16.269 8.314 -19.814 1.00 73.38 73 PRO A C 1
ATOM 565 O O . PRO A 1 73 ? 15.858 8.212 -20.961 1.00 73.38 73 PRO A O 1
ATOM 568 N N . ALA A 1 74 ? 16.687 7.260 -19.104 1.00 70.38 74 ALA A N 1
ATOM 569 C CA . ALA A 1 74 ? 16.688 5.885 -19.608 1.00 70.38 74 ALA A CA 1
ATOM 570 C C . ALA A 1 74 ? 15.277 5.348 -19.922 1.00 70.38 74 ALA A C 1
ATOM 572 O O . ALA A 1 74 ? 15.132 4.452 -20.744 1.00 70.38 74 ALA A O 1
ATOM 573 N N . ILE A 1 75 ? 14.242 5.904 -19.286 1.00 73.25 75 ILE A N 1
ATOM 574 C CA . ILE A 1 75 ? 12.839 5.508 -19.467 1.00 73.25 75 ILE A CA 1
ATOM 575 C C . ILE A 1 75 ? 12.112 6.468 -20.418 1.00 73.25 75 ILE A C 1
ATOM 577 O O . ILE A 1 75 ? 11.312 6.032 -21.242 1.00 73.25 75 ILE A O 1
ATOM 581 N N . THR A 1 76 ? 12.416 7.766 -20.336 1.00 69.06 76 THR A N 1
ATOM 582 C CA .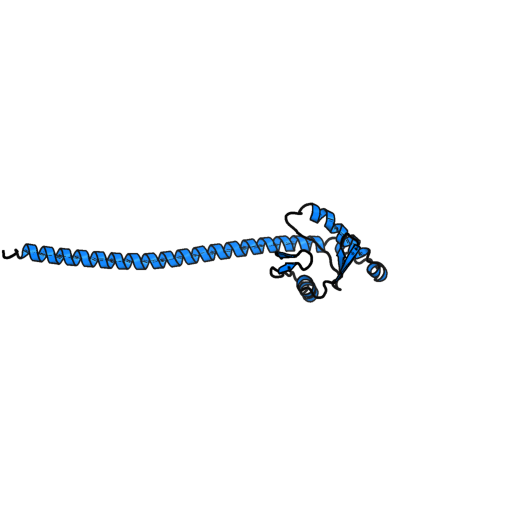 THR A 1 76 ? 11.746 8.835 -21.101 1.00 69.06 76 THR A CA 1
ATOM 583 C C . THR A 1 76 ? 12.297 9.047 -22.507 1.00 69.06 76 THR A C 1
ATOM 585 O O . THR A 1 76 ? 11.541 9.469 -23.386 1.00 69.06 76 THR A O 1
ATOM 588 N N . LYS A 1 77 ? 13.584 8.764 -22.758 1.00 58.31 77 LYS A N 1
ATOM 589 C CA . LYS A 1 77 ? 14.136 8.866 -24.112 1.00 58.31 77 LYS A CA 1
ATOM 590 C C . LYS A 1 77 ? 13.545 7.772 -24.992 1.00 58.31 77 LYS A C 1
ATOM 592 O O . LYS A 1 77 ? 13.836 6.588 -24.845 1.00 58.31 77 LYS A O 1
ATOM 597 N N . SER A 1 78 ? 12.720 8.214 -25.929 1.00 53.91 78 SER A N 1
ATOM 598 C CA . SER A 1 78 ? 12.226 7.451 -27.072 1.00 53.91 78 SER A CA 1
ATOM 599 C C . SER A 1 78 ? 12.941 7.915 -28.345 1.00 53.91 78 SER A C 1
ATOM 601 O O . SER A 1 78 ? 12.330 8.041 -29.398 1.00 53.91 78 SER A O 1
ATOM 603 N N . ASP A 1 79 ? 14.252 8.166 -28.255 1.00 45.31 79 ASP A N 1
ATOM 604 C CA . ASP A 1 79 ? 15.096 8.543 -29.402 1.00 45.31 79 ASP A CA 1
ATOM 605 C C . ASP A 1 79 ? 15.423 7.333 -30.298 1.00 45.31 79 ASP A C 1
ATOM 607 O O . ASP A 1 79 ? 16.484 7.283 -30.913 1.00 45.31 79 ASP A O 1
ATOM 611 N N . TYR A 1 80 ? 14.532 6.344 -30.362 1.00 48.28 80 TYR A N 1
ATOM 612 C CA . TYR A 1 80 ? 14.762 5.122 -31.115 1.00 48.28 80 TYR A CA 1
ATOM 613 C C . TYR A 1 80 ? 13.629 4.894 -32.097 1.00 48.28 80 TYR A C 1
ATOM 615 O O . TYR A 1 80 ? 12.437 4.982 -31.780 1.00 48.28 80 TYR A O 1
ATOM 623 N N . THR A 1 81 ? 14.035 4.648 -33.333 1.00 44.44 81 THR A N 1
ATOM 624 C CA . THR A 1 81 ? 13.129 4.356 -34.436 1.00 44.44 81 THR A CA 1
ATOM 625 C C . THR A 1 81 ? 12.347 3.078 -34.137 1.00 44.44 81 THR A C 1
ATOM 627 O O . THR A 1 81 ? 12.804 2.189 -33.422 1.00 44.44 81 THR A O 1
ATOM 630 N N . LYS A 1 82 ? 11.134 2.970 -34.688 1.00 46.94 82 LYS A N 1
ATOM 631 C CA . LYS A 1 82 ? 10.244 1.808 -34.514 1.00 46.94 82 LYS A CA 1
ATOM 632 C C . LYS A 1 82 ? 10.954 0.465 -34.804 1.00 46.94 82 LYS A C 1
ATOM 634 O O . LYS A 1 82 ? 10.637 -0.539 -34.181 1.00 46.94 82 LYS A O 1
ATOM 639 N N . GLU A 1 83 ? 11.964 0.489 -35.674 1.00 48.19 83 GLU A N 1
ATOM 640 C CA . GLU A 1 83 ? 12.818 -0.643 -36.059 1.00 48.19 83 GLU A CA 1
ATOM 641 C C . GLU A 1 83 ? 13.802 -1.099 -34.958 1.00 48.19 83 GLU A C 1
ATOM 643 O O . GLU A 1 83 ? 14.099 -2.288 -34.859 1.00 48.19 83 GLU A O 1
ATOM 648 N N . GLU A 1 84 ? 14.270 -0.202 -34.084 1.00 46.94 84 GLU A N 1
ATOM 649 C CA . GLU A 1 84 ? 15.106 -0.545 -32.917 1.00 46.94 84 GLU A CA 1
ATOM 650 C C . GLU A 1 84 ? 14.262 -1.087 -31.753 1.00 46.94 84 GLU A C 1
ATOM 652 O O . GLU A 1 84 ? 14.719 -1.931 -30.976 1.00 46.94 84 GLU A O 1
ATOM 657 N N . PHE A 1 85 ? 13.003 -0.649 -31.671 1.00 49.16 85 PHE A N 1
ATOM 658 C CA . PHE A 1 85 ? 12.020 -1.145 -30.709 1.00 49.16 85 PHE A CA 1
ATOM 659 C C . PHE A 1 85 ? 11.569 -2.582 -31.035 1.00 49.16 85 PHE A C 1
ATOM 661 O O . PHE A 1 85 ? 11.519 -3.437 -30.146 1.00 49.16 85 PHE A O 1
ATOM 668 N N . ASP A 1 86 ? 11.356 -2.887 -32.322 1.00 51.75 86 ASP A N 1
ATOM 669 C CA . ASP A 1 86 ? 11.035 -4.239 -32.811 1.00 51.75 86 ASP A CA 1
ATOM 670 C C . ASP A 1 86 ? 12.156 -5.264 -32.517 1.00 51.75 86 ASP A C 1
ATOM 672 O O . ASP A 1 86 ? 11.914 -6.474 -32.462 1.00 51.75 86 ASP A O 1
ATOM 676 N N . ALA A 1 87 ? 13.382 -4.804 -32.240 1.00 52.75 87 ALA A N 1
ATOM 677 C CA . ALA A 1 87 ? 14.534 -5.660 -31.966 1.00 52.75 87 ALA A CA 1
ATOM 678 C C . ALA A 1 87 ? 14.594 -6.240 -30.533 1.00 52.75 87 ALA A C 1
ATOM 680 O O . ALA A 1 87 ? 15.583 -6.894 -30.197 1.00 52.75 87 ALA A O 1
ATOM 681 N N . LYS A 1 88 ? 13.585 -6.029 -29.666 1.00 57.09 88 LYS A N 1
ATOM 682 C CA . LYS A 1 88 ? 13.539 -6.489 -28.247 1.00 57.09 88 LYS A CA 1
ATOM 683 C C . LYS A 1 88 ? 14.659 -5.955 -27.335 1.00 57.09 88 LYS A C 1
ATOM 685 O O . LYS A 1 88 ? 14.650 -6.227 -26.135 1.00 57.09 88 LYS A O 1
ATOM 690 N N . LYS A 1 89 ? 15.617 -5.207 -27.881 1.00 59.47 89 LYS A N 1
ATOM 691 C CA . LYS A 1 89 ? 16.828 -4.755 -27.193 1.00 59.47 89 LYS A CA 1
ATOM 692 C C . LYS A 1 89 ? 16.551 -3.584 -26.241 1.00 59.47 89 LYS A C 1
ATOM 694 O O . LYS A 1 89 ? 17.042 -3.608 -25.122 1.00 59.47 89 LYS A O 1
ATOM 699 N N . ASP A 1 90 ? 15.680 -2.649 -26.627 1.00 68.19 90 ASP A N 1
ATOM 700 C CA . ASP A 1 90 ? 15.329 -1.461 -25.823 1.00 68.19 90 ASP A CA 1
ATOM 701 C C . ASP A 1 90 ? 14.574 -1.810 -24.526 1.00 68.19 90 ASP A C 1
ATOM 703 O O . ASP A 1 90 ? 14.952 -1.384 -23.436 1.00 68.19 90 ASP A O 1
ATOM 707 N N . ILE A 1 91 ? 13.539 -2.657 -24.607 1.00 68.62 91 ILE A N 1
ATOM 708 C CA . ILE A 1 91 ? 12.798 -3.101 -23.413 1.00 68.62 91 ILE A CA 1
ATOM 709 C C . ILE A 1 91 ? 13.714 -3.907 -22.487 1.00 68.62 91 ILE A C 1
ATOM 711 O O . ILE A 1 91 ? 13.638 -3.747 -21.270 1.00 68.62 91 ILE A O 1
ATOM 715 N N . LEU A 1 92 ? 14.598 -4.747 -23.038 1.00 71.00 92 LEU A N 1
ATOM 716 C CA . LEU A 1 92 ? 15.545 -5.519 -22.238 1.00 71.00 92 LEU A CA 1
ATOM 717 C C . LEU A 1 92 ? 16.544 -4.607 -21.513 1.00 71.00 92 LEU A C 1
ATOM 719 O O . LEU A 1 92 ? 16.766 -4.803 -20.323 1.00 71.00 92 LEU A O 1
ATOM 723 N N . GLU A 1 93 ? 17.098 -3.596 -22.185 1.00 73.06 93 GLU A N 1
ATOM 724 C CA . GLU A 1 93 ? 18.004 -2.611 -21.576 1.00 73.06 93 GLU A CA 1
ATOM 725 C C . GLU A 1 93 ? 17.301 -1.808 -20.467 1.00 73.06 93 GLU A C 1
ATOM 727 O O . GLU A 1 93 ? 17.846 -1.650 -19.370 1.00 73.06 93 GLU A O 1
ATOM 732 N N . LYS A 1 94 ? 16.049 -1.391 -20.692 1.00 73.62 94 LYS A N 1
ATOM 733 C CA . LYS A 1 94 ? 15.219 -0.719 -19.675 1.00 73.62 94 LYS A CA 1
ATOM 734 C C . LYS A 1 94 ? 14.886 -1.627 -18.495 1.00 73.62 94 LYS A C 1
ATOM 736 O O . LYS A 1 94 ? 14.929 -1.182 -17.354 1.00 73.62 94 LYS A O 1
ATOM 741 N N . CYS A 1 95 ? 14.601 -2.904 -18.730 1.00 72.81 95 CYS A N 1
ATOM 742 C CA . CYS A 1 95 ? 14.365 -3.865 -17.650 1.00 72.81 95 CYS A CA 1
ATOM 743 C C . CYS A 1 95 ? 15.655 -4.172 -16.874 1.00 72.81 95 CYS A C 1
ATOM 745 O O . CYS A 1 95 ? 15.631 -4.269 -15.647 1.00 72.81 95 CYS A O 1
ATOM 747 N N . GLN A 1 96 ? 16.799 -4.254 -17.559 1.00 74.69 96 GLN A N 1
ATOM 748 C CA . GLN A 1 96 ? 18.109 -4.422 -16.927 1.00 74.69 96 GLN A CA 1
ATOM 749 C C . GLN A 1 96 ? 18.509 -3.215 -16.076 1.00 74.69 96 GLN A C 1
ATOM 751 O O . GLN A 1 96 ? 19.163 -3.395 -15.052 1.00 74.69 96 GLN A O 1
ATOM 756 N N . PHE A 1 97 ? 18.073 -2.005 -16.434 1.00 75.06 97 PHE A N 1
ATOM 757 C CA . PHE A 1 97 ? 18.299 -0.809 -15.623 1.00 75.06 97 PHE A CA 1
ATOM 758 C C . PHE A 1 97 ? 17.726 -0.937 -14.197 1.00 75.06 97 PHE A C 1
ATOM 760 O O . PHE A 1 97 ? 18.320 -0.426 -13.248 1.00 75.06 97 PHE A O 1
ATOM 767 N N . PHE A 1 98 ? 16.614 -1.658 -14.018 1.00 74.75 98 PHE A N 1
ATOM 768 C CA . PHE A 1 98 ? 15.980 -1.841 -12.706 1.00 74.75 98 PHE A CA 1
ATOM 769 C C . PHE A 1 98 ? 16.559 -2.999 -11.880 1.00 74.75 98 PHE A C 1
ATOM 771 O O . PHE A 1 98 ? 16.335 -3.051 -10.668 1.00 74.75 98 PHE A O 1
ATOM 778 N N . LEU A 1 99 ? 17.347 -3.894 -12.489 1.00 74.00 99 LEU A N 1
ATOM 779 C CA . LEU A 1 99 ? 17.936 -5.051 -11.802 1.00 74.00 99 LEU A CA 1
ATOM 780 C C . LEU A 1 99 ? 18.796 -4.676 -10.583 1.00 74.00 99 LEU A C 1
ATOM 782 O O . LEU A 1 99 ? 18.597 -5.277 -9.523 1.00 74.00 99 LEU A O 1
ATOM 786 N N . PRO A 1 100 ? 19.717 -3.690 -10.663 1.00 76.69 100 PRO A N 1
ATOM 787 C CA . PRO A 1 100 ? 20.512 -3.298 -9.505 1.00 76.69 100 PRO A CA 1
ATOM 788 C C . PRO A 1 100 ? 19.647 -2.742 -8.373 1.00 76.69 100 PRO A C 1
ATOM 790 O O . PRO A 1 100 ? 19.915 -3.028 -7.210 1.00 76.69 100 PRO A O 1
ATOM 793 N N . PHE A 1 101 ? 18.584 -1.997 -8.693 1.00 74.38 101 PHE A N 1
ATOM 794 C CA . PHE A 1 101 ? 17.692 -1.428 -7.683 1.00 74.38 101 PHE A CA 1
ATOM 795 C C . PHE A 1 101 ? 16.905 -2.518 -6.949 1.00 74.38 101 PHE A C 1
ATOM 797 O O . PHE A 1 101 ? 16.874 -2.531 -5.721 1.00 74.38 101 PHE A O 1
ATOM 804 N N . TYR A 1 102 ? 16.343 -3.480 -7.684 1.00 70.69 102 TYR A N 1
ATOM 805 C CA . TYR A 1 102 ? 15.680 -4.642 -7.091 1.00 70.69 102 TYR A CA 1
ATOM 806 C C . TYR A 1 102 ? 16.614 -5.409 -6.141 1.00 70.69 102 TYR A C 1
ATOM 808 O O . TYR A 1 102 ? 16.239 -5.723 -5.013 1.00 70.69 102 TYR A O 1
ATOM 816 N N . SER A 1 103 ? 17.867 -5.633 -6.557 1.00 73.88 103 SER A N 1
ATOM 817 C CA . SER A 1 103 ? 18.850 -6.366 -5.747 1.00 73.88 103 SER A CA 1
ATOM 818 C C . SER A 1 103 ? 19.211 -5.685 -4.420 1.00 73.88 103 SER A C 1
ATOM 820 O O . SER A 1 103 ? 19.694 -6.355 -3.510 1.00 73.88 103 SER A O 1
ATOM 822 N N . GLN A 1 104 ? 18.961 -4.378 -4.287 1.00 79.88 104 GLN A N 1
ATOM 823 C CA . GLN A 1 104 ? 19.183 -3.627 -3.047 1.00 79.88 104 GLN A CA 1
ATOM 824 C C . GLN A 1 104 ? 18.018 -3.752 -2.056 1.00 79.88 104 GLN A C 1
ATOM 826 O O . GLN A 1 104 ? 18.211 -3.507 -0.867 1.00 79.88 104 GLN A O 1
ATOM 831 N N . PHE A 1 105 ? 16.828 -4.150 -2.520 1.00 81.44 105 PHE A N 1
ATOM 832 C CA . PHE A 1 105 ? 15.617 -4.247 -1.700 1.00 81.44 105 PHE A CA 1
ATOM 833 C C . PHE A 1 105 ? 14.849 -5.570 -1.906 1.00 81.44 105 PHE A C 1
ATOM 835 O O . PHE A 1 105 ? 13.630 -5.535 -2.100 1.00 81.44 105 PHE A O 1
ATOM 842 N N . PRO A 1 106 ? 15.516 -6.741 -1.827 1.00 75.44 106 PRO A N 1
ATOM 843 C CA . PRO A 1 106 ? 14.898 -8.035 -2.136 1.00 75.44 106 PRO A CA 1
ATOM 844 C C . PRO A 1 106 ? 13.805 -8.447 -1.139 1.00 75.44 106 PRO A C 1
ATOM 846 O O . PRO A 1 106 ? 12.975 -9.290 -1.448 1.00 75.44 106 PRO A O 1
ATOM 849 N N . GLU A 1 107 ? 13.796 -7.863 0.063 1.00 80.81 107 GLU A N 1
ATOM 850 C CA . GLU A 1 107 ? 12.763 -8.111 1.078 1.00 80.81 107 GLU A CA 1
ATOM 851 C C . GLU A 1 107 ? 11.536 -7.202 0.914 1.00 80.81 107 GLU A C 1
ATOM 853 O O . GLU A 1 107 ? 10.497 -7.459 1.519 1.00 80.81 107 GLU A O 1
ATOM 858 N N . LYS A 1 108 ? 11.654 -6.119 0.130 1.00 81.12 108 LYS A N 1
ATOM 859 C CA . LYS A 1 108 ? 10.598 -5.107 -0.015 1.00 81.12 108 LYS A CA 1
ATOM 860 C C . LYS A 1 108 ? 9.794 -5.283 -1.297 1.00 81.12 108 LYS A C 1
ATOM 862 O O . LYS A 1 108 ? 8.584 -5.077 -1.284 1.00 81.12 108 LYS A O 1
ATOM 867 N N . TYR A 1 109 ? 10.462 -5.629 -2.390 1.00 81.12 109 TYR A N 1
ATOM 868 C CA . TYR A 1 109 ? 9.821 -5.827 -3.681 1.00 81.12 109 TYR A CA 1
ATOM 869 C C . TYR A 1 109 ? 10.075 -7.249 -4.141 1.00 81.12 109 TYR A C 1
ATOM 871 O O . TYR A 1 109 ? 11.199 -7.726 -4.052 1.00 81.12 109 TYR A O 1
ATOM 879 N N . GLU A 1 110 ? 9.040 -7.895 -4.666 1.00 76.00 110 GLU A N 1
ATOM 880 C CA . GLU A 1 110 ? 9.162 -9.193 -5.330 1.00 76.00 110 GLU A CA 1
ATOM 881 C C . GLU A 1 110 ? 9.597 -9.032 -6.793 1.00 76.00 110 GLU A C 1
ATOM 883 O O . GLU A 1 110 ? 10.348 -9.843 -7.329 1.00 76.00 110 GLU A O 1
ATOM 888 N N . ASN A 1 111 ? 9.158 -7.953 -7.450 1.00 76.06 111 ASN A N 1
ATOM 889 C CA . ASN A 1 111 ? 9.571 -7.621 -8.806 1.00 76.06 111 ASN A CA 1
ATOM 890 C C . ASN A 1 111 ? 9.348 -6.131 -9.106 1.00 76.06 111 ASN A C 1
ATOM 892 O O . ASN A 1 111 ? 8.406 -5.522 -8.600 1.00 76.06 111 ASN A O 1
ATOM 896 N N . ILE A 1 112 ? 10.183 -5.563 -9.977 1.00 79.75 112 ILE A N 1
ATOM 897 C CA . ILE A 1 112 ? 9.980 -4.250 -10.596 1.00 79.75 112 ILE A CA 1
ATOM 898 C C . ILE A 1 112 ? 10.184 -4.439 -12.094 1.00 79.75 112 ILE A C 1
ATOM 900 O O . ILE A 1 112 ? 11.237 -4.889 -12.540 1.00 79.75 112 ILE A O 1
ATOM 904 N N . ALA A 1 113 ? 9.159 -4.105 -12.868 1.00 78.06 113 ALA A N 1
ATOM 905 C CA . ALA A 1 113 ? 9.092 -4.425 -14.281 1.00 78.06 113 ALA A CA 1
ATOM 906 C C . ALA A 1 113 ? 8.682 -3.197 -15.096 1.00 78.06 113 ALA A C 1
ATOM 908 O O . ALA A 1 113 ? 7.801 -2.440 -14.690 1.00 78.06 113 ALA A O 1
ATOM 909 N N . PHE A 1 114 ? 9.298 -3.037 -16.265 1.00 79.75 114 PHE A N 1
ATOM 910 C CA . PHE A 1 114 ? 8.898 -2.055 -17.264 1.00 79.75 114 PHE A CA 1
ATOM 911 C C . PHE A 1 114 ? 8.178 -2.770 -18.404 1.00 79.75 114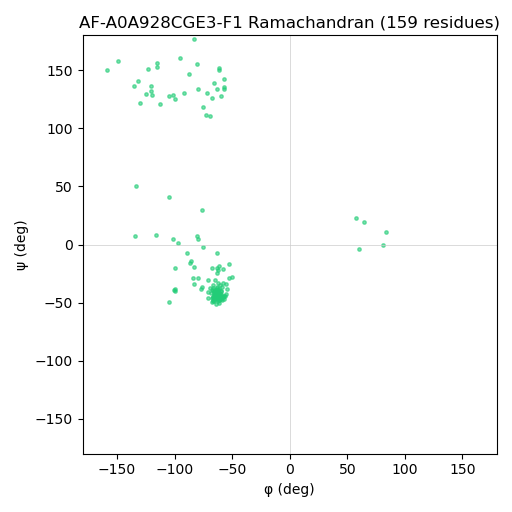 PHE A C 1
ATOM 913 O O . PHE A 1 114 ? 8.701 -3.734 -18.963 1.00 79.75 114 PHE A O 1
ATOM 920 N N . TYR A 1 115 ? 6.988 -2.296 -18.752 1.00 79.38 115 TYR A N 1
ATOM 921 C CA . TYR A 1 115 ? 6.233 -2.789 -19.895 1.00 79.38 115 TYR A CA 1
ATOM 922 C C . TYR A 1 115 ? 5.916 -1.648 -20.853 1.00 79.38 115 TYR A C 1
ATOM 924 O O . TYR A 1 115 ? 5.811 -0.487 -20.454 1.00 79.38 115 TYR A O 1
ATOM 932 N N . ASP A 1 116 ? 5.786 -1.980 -22.131 1.00 75.31 116 ASP A N 1
ATOM 933 C CA . ASP A 1 116 ? 5.447 -1.000 -23.152 1.00 75.31 116 ASP A CA 1
ATOM 934 C C . ASP A 1 116 ? 3.937 -0.726 -23.245 1.00 75.31 116 ASP A C 1
ATOM 936 O O . ASP A 1 116 ? 3.106 -1.356 -22.588 1.00 75.31 116 ASP A O 1
ATOM 940 N N . LYS A 1 117 ? 3.578 0.221 -24.117 1.00 73.06 117 LYS A N 1
ATOM 941 C CA . LYS A 1 117 ? 2.184 0.583 -24.422 1.00 73.06 117 LYS A CA 1
ATOM 942 C C . LYS A 1 117 ? 1.335 -0.585 -24.948 1.00 73.06 117 LYS A C 1
ATOM 944 O O . LYS A 1 117 ? 0.109 -0.511 -24.911 1.00 73.06 117 LYS A O 1
ATOM 949 N N . ASP A 1 118 ? 1.974 -1.622 -25.480 1.00 73.38 118 ASP A N 1
ATOM 950 C CA . ASP A 1 118 ? 1.337 -2.805 -26.049 1.00 73.38 118 ASP A CA 1
ATOM 951 C C . ASP A 1 118 ? 1.281 -3.963 -25.032 1.00 73.38 118 ASP A C 1
ATOM 953 O O . ASP A 1 118 ? 0.737 -5.028 -25.345 1.00 73.38 118 ASP A O 1
ATOM 957 N N . GLY A 1 119 ? 1.769 -3.738 -23.805 1.00 74.38 119 GLY A N 1
ATOM 958 C CA . GLY A 1 119 ? 1.761 -4.673 -22.684 1.00 74.38 119 GLY A CA 1
ATOM 959 C C . GLY A 1 119 ? 2.921 -5.669 -22.682 1.00 74.38 119 GLY A C 1
ATOM 960 O O . GLY A 1 119 ? 2.888 -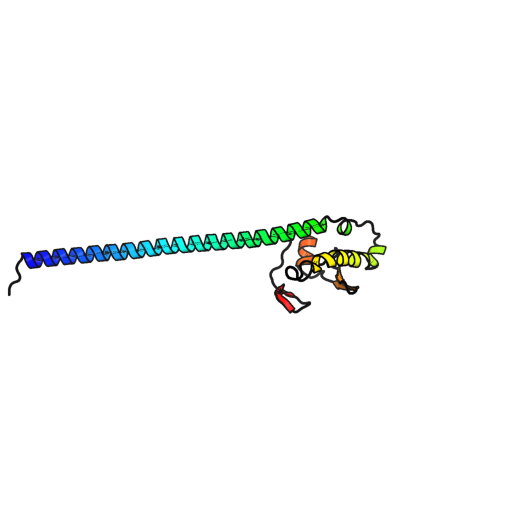6.627 -21.904 1.00 74.38 119 GLY A O 1
ATOM 961 N N . PHE A 1 120 ? 3.935 -5.490 -23.529 1.00 78.44 120 PHE A N 1
ATOM 962 C CA . PHE A 1 120 ? 5.092 -6.378 -23.565 1.00 78.44 120 PHE A CA 1
ATOM 963 C C . PHE A 1 120 ? 6.084 -6.056 -22.452 1.00 78.44 120 PHE A C 1
ATOM 965 O O . PHE A 1 120 ? 6.467 -4.908 -22.246 1.00 78.44 120 PHE A O 1
ATOM 972 N N . LEU A 1 121 ? 6.541 -7.108 -21.779 1.00 77.50 121 LEU A N 1
ATOM 973 C CA . LEU A 1 121 ? 7.579 -7.086 -20.754 1.00 77.50 121 LEU A CA 1
ATOM 974 C C . LEU A 1 121 ? 8.729 -7.993 -21.196 1.00 77.50 121 LEU A C 1
ATOM 976 O O . LEU A 1 121 ? 8.483 -9.148 -21.546 1.00 77.50 121 LEU A O 1
ATOM 980 N N . ALA A 1 122 ? 9.974 -7.519 -21.121 1.00 72.06 122 ALA A N 1
ATOM 981 C CA . ALA A 1 122 ? 11.152 -8.372 -21.263 1.00 72.06 122 ALA A CA 1
ATOM 982 C C . ALA A 1 122 ? 11.720 -8.723 -19.884 1.00 72.06 122 ALA A C 1
ATOM 984 O O . ALA A 1 122 ? 12.037 -7.856 -19.077 1.00 72.06 122 ALA A O 1
ATOM 985 N N . LEU A 1 123 ? 11.869 -10.012 -19.611 1.00 72.88 123 LEU A N 1
ATOM 986 C CA . LEU A 1 123 ? 12.541 -10.500 -18.419 1.00 72.88 123 LEU A CA 1
ATOM 987 C C . LEU A 1 123 ? 14.067 -10.461 -18.608 1.00 72.88 123 LEU A C 1
ATOM 989 O O . LEU A 1 123 ? 14.552 -10.592 -19.734 1.00 72.88 123 LEU A O 1
ATOM 993 N N . PRO A 1 124 ? 14.849 -10.383 -17.515 1.00 67.31 124 PRO A N 1
ATOM 994 C CA . PRO A 1 124 ? 16.316 -10.403 -17.555 1.00 67.31 124 PRO A CA 1
ATOM 995 C C . PRO A 1 124 ? 16.925 -11.586 -18.319 1.00 67.31 124 PRO A C 1
ATOM 997 O O . PRO A 1 124 ? 18.008 -11.473 -18.884 1.00 67.31 124 PRO A O 1
ATOM 1000 N N . ASN A 1 125 ? 16.220 -12.720 -18.358 1.00 69.38 125 ASN A N 1
ATOM 1001 C CA . ASN A 1 125 ? 16.621 -13.927 -19.081 1.00 69.38 125 ASN A CA 1
ATOM 1002 C C . ASN A 1 125 ? 16.311 -13.876 -20.595 1.00 69.38 125 ASN A C 1
ATOM 1004 O O . ASN A 1 125 ? 16.433 -14.894 -21.273 1.00 69.38 125 ASN A O 1
ATOM 1008 N N . GLY A 1 126 ? 15.862 -12.731 -21.119 1.00 65.88 126 GLY A N 1
ATOM 1009 C CA . GLY A 1 126 ? 15.491 -12.541 -22.524 1.00 65.88 126 GLY A CA 1
ATOM 1010 C C . GLY A 1 126 ? 14.086 -13.033 -22.889 1.00 65.88 126 GLY A C 1
ATOM 1011 O O . GLY A 1 126 ? 13.670 -12.895 -24.041 1.00 65.88 126 GLY A O 1
ATOM 1012 N N . THR A 1 127 ? 13.333 -13.592 -21.936 1.00 71.50 127 THR A N 1
ATOM 1013 C CA . THR A 1 127 ? 11.948 -14.025 -22.169 1.00 71.50 127 THR A CA 1
ATOM 1014 C C . THR A 1 127 ? 11.045 -12.809 -22.296 1.00 71.50 127 THR A C 1
ATOM 1016 O O . THR A 1 127 ? 11.056 -11.938 -21.434 1.00 71.50 127 THR A O 1
ATOM 1019 N N . VAL A 1 128 ? 10.220 -12.763 -23.340 1.00 73.38 128 VAL A N 1
ATOM 1020 C CA . VAL A 1 128 ? 9.208 -11.714 -23.506 1.00 73.38 128 VAL A CA 1
ATOM 1021 C C . VAL A 1 128 ? 7.846 -12.264 -23.100 1.00 73.38 128 VAL A C 1
ATOM 1023 O O . VAL A 1 128 ? 7.438 -13.323 -23.576 1.00 73.38 128 VAL A O 1
ATOM 1026 N N . MET A 1 129 ? 7.146 -11.543 -22.229 1.00 77.31 129 MET A N 1
ATOM 1027 C CA . MET A 1 129 ? 5.789 -11.852 -21.782 1.00 77.31 129 MET A CA 1
ATOM 1028 C C . MET A 1 129 ? 4.818 -10.764 -22.237 1.00 77.31 129 MET A C 1
ATOM 1030 O O . MET A 1 129 ? 5.201 -9.610 -22.405 1.00 77.31 129 MET A O 1
ATOM 1034 N N . GLN A 1 130 ? 3.552 -11.137 -22.413 1.00 80.81 130 GLN A N 1
ATOM 1035 C CA . GLN A 1 130 ? 2.479 -10.229 -22.811 1.00 80.81 130 GLN A CA 1
ATOM 1036 C C . GLN A 1 130 ? 1.481 -10.080 -21.655 1.00 80.81 130 GLN A C 1
ATOM 1038 O O . GLN A 1 130 ? 0.900 -11.064 -21.191 1.00 80.81 130 GLN A O 1
ATOM 1043 N N . LEU A 1 131 ? 1.299 -8.849 -21.184 1.00 81.44 131 LEU A N 1
ATOM 1044 C CA . LEU A 1 131 ? 0.501 -8.481 -20.015 1.00 81.44 131 LEU A CA 1
ATOM 1045 C C . LEU A 1 131 ? -0.709 -7.602 -20.363 1.00 81.44 131 LEU A C 1
ATOM 1047 O O . LEU A 1 131 ? -1.411 -7.164 -19.457 1.00 81.44 131 LEU A O 1
ATOM 1051 N N . LYS A 1 132 ? -1.014 -7.397 -21.651 1.00 80.06 132 LYS A N 1
ATOM 1052 C CA . LYS A 1 132 ? -2.116 -6.547 -22.147 1.00 80.06 132 LYS A CA 1
ATOM 1053 C C . LYS A 1 132 ? -3.507 -6.841 -21.567 1.00 80.06 132 LYS A C 1
ATOM 1055 O O . LYS A 1 132 ? -4.387 -6.003 -21.666 1.00 80.06 132 LYS A O 1
ATOM 1060 N N . ASN A 1 133 ? -3.715 -8.004 -20.950 1.00 82.94 133 ASN A N 1
ATOM 1061 C CA . ASN A 1 133 ? -4.987 -8.371 -20.316 1.00 82.94 133 ASN A CA 1
ATOM 1062 C C . ASN A 1 133 ? -4.973 -8.226 -18.782 1.00 82.94 133 ASN A C 1
ATOM 1064 O O . ASN A 1 133 ? -5.915 -8.656 -18.120 1.00 82.94 133 ASN A O 1
ATOM 1068 N N . LYS A 1 134 ? -3.893 -7.703 -18.190 1.00 83.75 134 LYS A N 1
ATOM 1069 C CA . LYS A 1 134 ? -3.752 -7.562 -16.736 1.00 83.75 134 LYS A CA 1
ATOM 1070 C C . LYS A 1 134 ? -4.250 -6.176 -16.294 1.00 83.75 134 LYS A C 1
ATOM 1072 O O . LYS A 1 134 ? -3.799 -5.187 -16.871 1.00 83.75 134 LYS A O 1
ATOM 1077 N N . PRO A 1 135 ? -5.116 -6.074 -15.266 1.00 86.62 135 PRO A N 1
ATOM 1078 C CA . PRO A 1 135 ? -5.659 -4.788 -14.812 1.00 86.62 135 PRO A CA 1
ATOM 1079 C C . PRO A 1 135 ? -4.581 -3.760 -14.447 1.00 86.62 135 PRO A C 1
ATOM 1081 O O . PRO A 1 135 ? -4.651 -2.629 -14.918 1.00 86.62 135 PRO A O 1
ATOM 1084 N N . TYR A 1 136 ? -3.519 -4.181 -13.743 1.00 85.00 136 TYR A N 1
ATOM 1085 C CA . TYR A 1 136 ? -2.375 -3.319 -13.404 1.00 85.00 136 TYR A CA 1
ATOM 1086 C C . TYR A 1 136 ? -1.572 -2.783 -14.605 1.00 85.00 136 TYR A C 1
ATOM 1088 O O . TYR A 1 136 ? -0.666 -1.979 -14.410 1.00 85.00 136 TYR A O 1
ATOM 1096 N N . VAL A 1 137 ? -1.860 -3.238 -15.830 1.00 84.88 137 VAL A N 1
ATOM 1097 C CA . VAL A 1 137 ? -1.307 -2.699 -17.086 1.00 84.88 137 VAL A CA 1
ATOM 1098 C C . VAL A 1 137 ? -2.360 -1.863 -17.805 1.00 84.88 137 VAL A C 1
ATOM 1100 O O . VAL A 1 137 ? -2.098 -0.732 -18.198 1.00 84.88 137 VAL A O 1
ATOM 1103 N N . VAL A 1 138 ? -3.568 -2.405 -17.968 1.00 85.06 138 VAL A N 1
ATOM 1104 C CA . VAL A 1 138 ? -4.626 -1.783 -18.777 1.00 85.06 138 VAL A CA 1
ATOM 1105 C C . VAL A 1 138 ? -5.106 -0.468 -18.173 1.00 85.06 138 VAL A C 1
ATOM 1107 O O . VAL A 1 138 ? -5.186 0.536 -18.880 1.00 85.06 138 VAL A O 1
ATOM 1110 N N . GLU A 1 139 ? -5.406 -0.462 -16.878 1.00 86.56 139 GLU A N 1
ATOM 1111 C CA . GLU A 1 139 ? -5.981 0.692 -16.185 1.00 86.56 139 GLU A CA 1
ATOM 1112 C C . GLU A 1 139 ? -5.041 1.911 -16.164 1.00 86.56 139 GLU A C 1
ATOM 1114 O O . GLU A 1 139 ? -5.466 2.994 -16.593 1.00 86.56 139 GLU A O 1
ATOM 1119 N N . PRO A 1 140 ? -3.759 1.792 -15.754 1.00 86.38 140 PRO A N 1
ATOM 1120 C CA . PRO A 1 140 ? -2.851 2.936 -15.782 1.00 86.38 140 PRO A CA 1
ATOM 1121 C C . PRO A 1 140 ? -2.537 3.398 -17.212 1.00 86.38 140 PRO A C 1
ATOM 1123 O O . PRO A 1 140 ? -2.460 4.603 -17.448 1.00 86.38 140 PRO A O 1
ATOM 1126 N N . CYS A 1 141 ? -2.439 2.491 -18.195 1.00 81.06 141 CYS A N 1
ATOM 1127 C CA . CYS A 1 141 ? -2.244 2.875 -19.599 1.00 81.06 141 CYS A CA 1
ATOM 1128 C C . CYS A 1 141 ? -3.452 3.616 -20.194 1.00 81.06 141 CYS A C 1
ATOM 1130 O O . CYS A 1 141 ? -3.268 4.542 -20.983 1.00 81.06 141 CYS A O 1
ATOM 1132 N N . ALA A 1 142 ? -4.678 3.228 -19.834 1.00 82.31 142 ALA A N 1
ATOM 1133 C CA . ALA A 1 142 ? -5.895 3.857 -20.344 1.00 82.31 142 ALA A CA 1
ATOM 1134 C C . ALA A 1 142 ? -6.173 5.221 -19.695 1.00 82.31 142 ALA A C 1
ATOM 1136 O O . ALA A 1 142 ? -6.675 6.134 -20.351 1.00 82.31 142 ALA A O 1
ATOM 1137 N N . THR A 1 143 ? -5.869 5.361 -18.403 1.00 85.56 143 THR A N 1
ATOM 1138 C CA . THR A 1 143 ? -6.226 6.553 -17.618 1.00 85.56 143 THR A CA 1
ATOM 1139 C C . THR A 1 143 ? -5.079 7.546 -17.448 1.00 85.56 143 THR A C 1
ATOM 1141 O O . THR A 1 143 ? -5.334 8.711 -17.132 1.00 85.56 143 THR A O 1
ATOM 1144 N N . GLY A 1 144 ? -3.831 7.101 -17.627 1.00 82.75 144 GLY A N 1
ATOM 1145 C CA . GLY A 1 144 ? -2.633 7.873 -17.297 1.00 82.75 144 GLY A CA 1
ATOM 1146 C C . GLY A 1 144 ? -2.494 8.160 -15.799 1.00 82.75 144 GLY A C 1
ATOM 1147 O O . GLY A 1 144 ? -1.820 9.122 -15.428 1.00 82.75 144 GLY A O 1
ATOM 1148 N N . LYS A 1 145 ? -3.179 7.392 -14.942 1.00 88.12 145 LYS A N 1
ATOM 1149 C CA . LYS A 1 145 ? -3.197 7.570 -13.488 1.00 88.12 145 LYS A CA 1
ATOM 1150 C C . LYS A 1 145 ? -2.566 6.382 -12.778 1.00 88.12 145 LYS A C 1
ATOM 1152 O O . LYS A 1 145 ? -2.560 5.265 -13.285 1.00 88.12 145 LYS A O 1
ATOM 1157 N N . ASP A 1 146 ? -2.104 6.657 -11.568 1.00 90.75 146 ASP A N 1
ATOM 1158 C CA . ASP A 1 146 ? -1.640 5.662 -10.613 1.00 90.75 146 ASP A CA 1
ATOM 1159 C C . ASP A 1 146 ? -2.738 4.628 -10.327 1.00 90.75 146 ASP A C 1
ATOM 1161 O O . ASP A 1 146 ? -3.907 4.979 -10.133 1.00 90.75 146 ASP A O 1
ATOM 1165 N N . TYR A 1 147 ? -2.359 3.351 -10.306 1.00 90.38 147 TYR A N 1
ATOM 1166 C CA . TYR A 1 147 ? -3.274 2.229 -10.116 1.00 90.38 147 TYR A CA 1
ATOM 1167 C C . TYR A 1 147 ? -2.692 1.216 -9.128 1.00 90.38 147 TYR A C 1
ATOM 1169 O O . TYR A 1 147 ? -1.516 0.864 -9.216 1.00 90.38 147 TYR A O 1
ATOM 1177 N N . VAL A 1 148 ? -3.533 0.736 -8.209 1.00 89.44 148 VAL A N 1
ATOM 1178 C CA . VAL A 1 148 ? -3.241 -0.376 -7.295 1.00 89.44 148 VAL A CA 1
ATOM 1179 C C . VAL A 1 148 ? -4.267 -1.469 -7.569 1.00 89.44 148 VAL A C 1
ATOM 1181 O O . VAL A 1 148 ? -5.464 -1.185 -7.591 1.00 89.44 148 VAL A O 1
ATOM 1184 N N . GLU A 1 149 ? -3.806 -2.699 -7.792 1.00 86.38 149 GLU A N 1
ATOM 1185 C CA . GLU A 1 149 ? -4.692 -3.864 -7.882 1.00 86.38 149 GLU A CA 1
ATOM 1186 C C . GLU A 1 149 ? -4.918 -4.451 -6.485 1.00 86.38 149 GLU A C 1
ATOM 1188 O O . GLU A 1 149 ? -4.017 -4.421 -5.645 1.00 86.38 149 GLU A O 1
ATOM 1193 N N . ASP A 1 150 ? -6.109 -4.998 -6.243 1.00 84.00 150 ASP A N 1
ATOM 1194 C CA . ASP A 1 150 ? -6.367 -5.767 -5.028 1.00 84.00 150 ASP A CA 1
ATOM 1195 C C . ASP A 1 150 ? -5.459 -7.008 -4.961 1.00 84.00 150 ASP A C 1
ATOM 1197 O O . ASP A 1 150 ? -5.122 -7.580 -6.009 1.00 84.00 150 ASP A O 1
ATOM 1201 N N . PRO A 1 151 ? -5.109 -7.473 -3.745 1.00 82.56 151 PRO A N 1
ATOM 1202 C CA . PRO A 1 151 ? -4.222 -8.610 -3.597 1.00 82.56 151 PRO A CA 1
ATOM 1203 C C . PRO A 1 151 ? -4.741 -9.863 -4.302 1.00 82.56 151 PRO A C 1
ATOM 1205 O O . PRO A 1 151 ? -5.912 -10.238 -4.164 1.00 82.56 151 PRO A O 1
ATOM 1208 N N . ARG A 1 152 ? -3.867 -10.548 -5.040 1.00 77.94 152 ARG A N 1
ATOM 1209 C CA . ARG A 1 152 ? -4.232 -11.746 -5.812 1.00 77.94 152 ARG A CA 1
ATOM 1210 C C . ARG A 1 152 ? -3.080 -12.719 -5.936 1.00 77.94 152 ARG A C 1
ATOM 1212 O O . ARG A 1 152 ? -1.924 -12.337 -5.912 1.00 77.94 152 ARG A O 1
ATOM 1219 N N . PHE A 1 153 ? -3.373 -13.985 -6.196 1.00 74.94 153 PHE A N 1
ATOM 1220 C CA . PHE A 1 153 ? -2.306 -14.935 -6.492 1.00 74.94 153 PHE A CA 1
ATOM 1221 C C . PHE A 1 153 ? -1.627 -14.619 -7.831 1.00 74.94 153 PHE A C 1
ATOM 1223 O O . PHE A 1 153 ? -2.271 -14.536 -8.882 1.00 74.94 153 PHE A O 1
ATOM 1230 N N . SER A 1 154 ? -0.307 -14.476 -7.789 1.00 68.19 154 SER A N 1
ATOM 1231 C CA . SER A 1 154 ? 0.559 -14.406 -8.953 1.00 68.19 154 SER A CA 1
ATOM 1232 C C . SER A 1 154 ? 0.441 -15.675 -9.780 1.00 68.19 154 SER A C 1
ATOM 1234 O O . SER A 1 154 ? 0.669 -16.783 -9.296 1.00 68.19 154 SER A O 1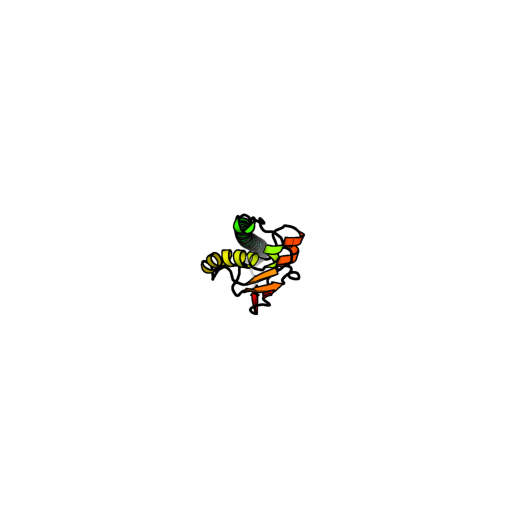
ATOM 1236 N N . THR A 1 155 ? 0.183 -15.512 -11.076 1.00 65.44 155 THR A N 1
ATOM 1237 C CA . THR A 1 155 ? 0.218 -16.620 -12.039 1.00 65.44 155 THR A CA 1
ATOM 1238 C C . THR A 1 155 ? 1.644 -17.045 -12.405 1.00 65.44 155 THR A C 1
ATOM 1240 O O . THR A 1 155 ? 1.806 -17.945 -13.222 1.00 65.44 155 THR A O 1
ATOM 1243 N N . VAL A 1 156 ? 2.670 -16.368 -11.871 1.00 64.44 156 VAL A N 1
ATOM 1244 C CA . VAL A 1 156 ? 4.085 -16.607 -12.200 1.00 64.44 156 VAL A CA 1
ATOM 1245 C C . VAL A 1 156 ? 4.770 -17.464 -11.135 1.00 64.44 156 VAL A C 1
ATOM 1247 O O . VAL A 1 156 ? 5.542 -18.353 -11.483 1.00 64.44 156 VAL A O 1
ATOM 1250 N N . ASN A 1 157 ? 4.477 -17.238 -9.852 1.00 65.62 157 ASN A N 1
ATOM 1251 C CA . ASN A 1 157 ? 5.142 -17.928 -8.738 1.00 65.62 157 ASN A CA 1
ATOM 1252 C C . ASN A 1 157 ? 4.189 -18.450 -7.645 1.00 65.62 157 ASN A C 1
ATOM 1254 O O . ASN A 1 157 ? 4.667 -18.942 -6.625 1.00 65.62 157 ASN A O 1
ATOM 1258 N N . ASN A 1 158 ? 2.866 -18.375 -7.846 1.00 64.31 158 ASN A N 1
ATOM 1259 C CA . ASN A 1 158 ? 1.842 -18.811 -6.886 1.00 64.31 158 ASN A CA 1
ATOM 1260 C C . ASN A 1 158 ? 1.915 -18.134 -5.500 1.00 64.31 158 ASN A C 1
ATOM 1262 O O . ASN A 1 158 ? 1.402 -18.684 -4.523 1.00 64.31 158 ASN A O 1
ATOM 1266 N N . GLN A 1 159 ? 2.520 -16.949 -5.394 1.00 70.31 159 GLN A N 1
ATOM 1267 C CA . GLN A 1 159 ? 2.499 -16.132 -4.175 1.00 70.31 159 GLN A CA 1
ATOM 1268 C C . GLN A 1 159 ? 1.376 -15.090 -4.232 1.00 70.31 159 GLN A C 1
ATOM 1270 O O . GLN A 1 159 ? 0.844 -14.814 -5.305 1.00 70.31 159 GLN A O 1
ATOM 1275 N N . VAL A 1 160 ? 0.965 -14.557 -3.080 1.00 67.00 160 VAL A N 1
ATOM 1276 C CA . VAL A 1 160 ? 0.006 -13.442 -3.027 1.00 67.00 160 VAL A CA 1
ATOM 1277 C C . VAL A 1 160 ? 0.747 -12.163 -3.418 1.00 67.00 160 VAL A C 1
ATOM 1279 O O . VAL A 1 160 ? 1.695 -11.792 -2.732 1.00 67.00 160 VAL A O 1
ATOM 1282 N N . LEU A 1 161 ? 0.311 -11.543 -4.514 1.00 59.06 161 LEU A N 1
ATOM 1283 C CA . LEU A 1 161 ? 0.638 -10.182 -4.949 1.00 59.06 161 LEU A CA 1
ATOM 1284 C C . LEU A 1 161 ? -0.240 -9.182 -4.214 1.00 59.06 161 LEU A C 1
ATOM 1286 O O . LEU A 1 161 ? -1.416 -9.548 -3.983 1.00 59.06 161 LEU A O 1
#

Mean predicted aligned error: 12.47 Å

Sequence (161 aa):
MKKSLKTRLTLIISAVAIVAMASIAIYVTRYASTEYTQQVEKTLLEIAKSSAKQVKAKVDEEFALIHSFAKLPAITKSDYTKEEFDAKKDILEKCQFFLPFYSQFPEKYENIAFYDKDGFLALPNGTVMQLKNKPYVVEPCATGKDYVEDPRFSTVNNQVL

Foldseek 3Di:
DPDDPVVVVVVVVVVVVVVVVVVVVVVVVVVVVVVVVVVVVVVVVVVVVVVVVVVVVVLVVVVVVVVVLCPDCLNPDPVDDPVVVVVLPSLLVSLVVCVVVCVVCVVPDVDDWDADLQQWTADPVRDIDRCCPPCCNPVCSVPVDDDDDDWDQDPPPRDID

Solvent-accessible surface area (backbone atoms only — not comparable to full-atom values): 9531 Å² total; per-residue (Å²): 135,87,78,52,70,65,62,55,52,50,51,53,52,51,51,52,50,52,53,52,52,52,52,50,52,54,51,52,53,55,51,49,53,49,54,52,48,54,50,51,53,51,51,52,51,50,49,51,52,52,52,52,51,52,54,49,52,52,52,52,53,52,49,54,50,50,53,53,54,60,67,32,66,80,66,60,61,72,91,59,56,73,74,53,56,74,62,57,51,54,53,34,52,50,30,51,66,43,48,67,59,47,72,76,36,65,91,80,45,96,78,80,84,56,62,51,100,79,22,43,30,36,42,93,86,71,50,73,45,82,40,60,88,37,65,83,47,43,53,28,69,75,68,76,44,92,74,82,73,79,77,41,71,37,93,86,77,73,44,82,76

Secondary structure (DSSP, 8-state):
----HHHHHHHHHHHHHHHHHHHHHHHHHHHHHHHHHHHHHHHHHHHHHHHHHHHHHHHHHHHHHHHHHHTSHHHH---S-HHHHTTSHHHHHHHHHHHHHHHH-TTT-S----B-TT-EEE-TTS-EEE-TT-HHHHHHHHH-S---PPP-B-TTTS-B-

Radius of gyration: 34.25 Å; Cα contacts (8 Å, |Δi|>4): 87; chains: 1; bounding box: 66×30×107 Å